Protein AF-A0A8T4WLK3-F1 (afdb_monomer)

Nearest PDB structures (foldseek):
  5nyw-assembly2_V  TM=2.227E-01  e=8.574E-01  Yersinia bercovieri
  4j25-assembly8_H  TM=2.581E-01  e=1.704E+00  Pseudomonas putida KT2440
  2iq1-assembly1_A  TM=2.694E-01  e=6.321E+00  Homo sapiens
  5nyg-assembly1_A  TM=2.394E-01  e=6.321E+00  Hyphomicrobium sp. MC1

Mean predicted aligned error: 10.21 Å

Secondary structure (DSSP, 8-state):
--EEEEEEEE--TT--HHHHHHHHHHHHTSTTGGGPEEEEETTTEEEEEEEE--HHHHHHHHHHHHHHHHHHHHHHTTS---HHHHHHHHHHHHHHHHHHHHHHHH--EEEEEEEEE-SSEEEEEEEES-HHHHHHHHHHHHHHHH--

Foldseek 3Di:
DKDKDKDKDFAPLPDDPVVLVVLLVVLCVDPLNVQWDWDDDPDAKIKTKHKAADPVLVVVVVVVVVVLVCVCVVVVVPDDDDPVNVVVSVVVVVVVVVVSVVCSVPDIWMKMWIWHDDSGMIMIMIITDDVVVRVVSSVSSVVSSPDD

Solvent-accessible surface area (backbone atoms only — not comparable to full-atom values): 8301 Å² total; per-residue (Å²): 125,71,38,76,49,74,50,75,48,78,49,64,89,83,59,62,63,67,58,50,51,50,40,55,55,54,42,37,73,34,84,77,36,59,63,40,50,78,45,84,48,79,96,62,30,43,33,35,41,32,75,47,78,55,69,65,60,54,51,52,49,49,53,53,52,52,54,59,66,52,50,56,67,70,57,61,80,76,52,87,82,48,72,68,56,54,51,54,52,52,53,52,50,53,54,48,53,52,52,49,53,52,47,63,72,69,61,62,41,38,36,36,38,39,38,36,66,52,92,43,35,40,39,40,35,27,36,16,59,46,54,72,62,33,51,53,52,46,49,51,56,49,49,50,68,68,60,131

Structure (mmCIF, N/CA/C/O backbone):
data_AF-A0A8T4WLK3-F1
#
_entry.id   AF-A0A8T4WLK3-F1
#
loop_
_atom_site.group_PDB
_atom_site.id
_atom_site.type_symbol
_atom_site.label_atom_id
_atom_site.label_alt_id
_atom_site.label_comp_id
_atom_site.label_asym_id
_atom_site.label_entity_id
_atom_site.label_seq_id
_atom_site.pdbx_PDB_ins_code
_atom_site.Cartn_x
_atom_site.Cartn_y
_atom_site.Cartn_z
_atom_site.occupancy
_atom_site.B_iso_or_equiv
_atom_site.auth_seq_id
_atom_site.auth_comp_id
_atom_site.auth_asym_id
_atom_site.auth_atom_id
_atom_site.pdbx_PDB_model_num
ATOM 1 N N . MET A 1 1 ? 1.629 -11.136 -7.608 1.00 49.19 1 MET A N 1
ATOM 2 C CA . MET A 1 1 ? 0.627 -11.839 -6.782 1.00 49.19 1 MET A CA 1
ATOM 3 C C . MET A 1 1 ? 0.253 -10.882 -5.663 1.00 49.19 1 MET A C 1
ATOM 5 O O . MET A 1 1 ? 1.157 -10.455 -4.958 1.00 49.19 1 MET A O 1
ATOM 9 N N . SER A 1 2 ? -0.998 -10.427 -5.588 1.00 68.44 2 SER A N 1
ATOM 10 C CA . SER A 1 2 ? -1.453 -9.549 -4.502 1.00 68.44 2 SER A CA 1
ATOM 11 C C . SER A 1 2 ? -1.716 -10.389 -3.256 1.00 68.44 2 SER A C 1
ATOM 13 O O . SER A 1 2 ? -2.324 -11.454 -3.350 1.00 68.44 2 SER A O 1
ATOM 15 N N . PHE A 1 3 ? -1.242 -9.931 -2.102 1.00 81.50 3 PHE A N 1
ATOM 16 C CA . PHE A 1 3 ? -1.629 -10.510 -0.824 1.00 81.50 3 PHE A CA 1
ATOM 17 C C . PHE A 1 3 ? -3.032 -10.023 -0.463 1.00 81.50 3 PHE A C 1
ATOM 19 O O . PHE A 1 3 ? -3.333 -8.842 -0.640 1.00 81.50 3 PHE A O 1
ATOM 26 N N . VAL A 1 4 ? -3.860 -10.937 0.040 1.00 85.00 4 VAL A N 1
ATOM 27 C CA . VAL A 1 4 ? -5.198 -10.651 0.557 1.00 85.00 4 VAL A CA 1
ATOM 28 C C . VAL A 1 4 ? -5.278 -11.253 1.954 1.00 85.00 4 VAL A C 1
ATOM 30 O O . VAL A 1 4 ? -5.088 -12.458 2.111 1.00 85.00 4 VAL A O 1
ATOM 33 N N . GLY A 1 5 ? -5.522 -10.412 2.953 1.00 84.38 5 GLY A N 1
ATOM 34 C CA . GLY A 1 5 ? -5.810 -10.818 4.326 1.00 84.38 5 GLY A CA 1
ATOM 35 C C . GLY A 1 5 ? -7.196 -10.330 4.722 1.00 84.38 5 GLY A C 1
ATOM 36 O O . GLY A 1 5 ? -7.594 -9.236 4.332 1.00 84.38 5 GLY A O 1
ATOM 37 N N . GLU A 1 6 ? -7.939 -11.128 5.476 1.00 88.31 6 GLU A N 1
ATOM 38 C CA . GLU A 1 6 ? -9.284 -10.782 5.930 1.00 88.31 6 GLU A CA 1
ATOM 39 C C . GLU A 1 6 ? -9.444 -11.191 7.389 1.00 88.31 6 GLU A C 1
ATOM 41 O O . GLU A 1 6 ? -9.084 -12.305 7.769 1.00 88.31 6 GLU A O 1
ATOM 46 N N . GLU A 1 7 ? -9.981 -10.288 8.203 1.00 87.69 7 GLU A N 1
ATOM 47 C CA . GLU A 1 7 ? -10.343 -10.575 9.582 1.00 87.69 7 GLU 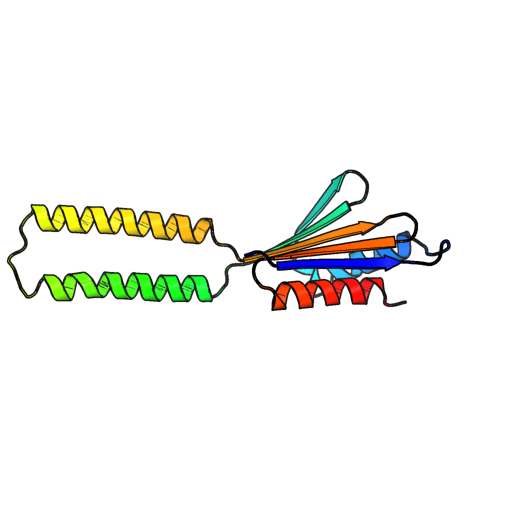A CA 1
ATOM 48 C C . GLU A 1 7 ? -11.713 -9.984 9.903 1.00 87.69 7 GLU A C 1
ATOM 50 O O . GLU A 1 7 ? -12.061 -8.868 9.508 1.00 87.69 7 GLU A O 1
ATOM 55 N N . ARG A 1 8 ? -12.499 -10.752 10.657 1.00 86.56 8 ARG A N 1
ATOM 56 C CA . ARG A 1 8 ? -13.822 -10.354 11.116 1.00 86.56 8 ARG A CA 1
ATOM 57 C C . ARG A 1 8 ? -13.833 -10.264 12.631 1.00 86.56 8 ARG A C 1
ATOM 59 O O . ARG A 1 8 ? -13.509 -11.228 13.319 1.00 86.56 8 ARG A O 1
ATOM 66 N N . ILE A 1 9 ? -14.253 -9.114 13.137 1.00 84.88 9 ILE A N 1
ATOM 67 C CA . ILE A 1 9 ? -14.371 -8.831 14.563 1.00 84.88 9 ILE A CA 1
ATOM 68 C C . ILE A 1 9 ? -15.859 -8.803 14.890 1.00 84.88 9 ILE A C 1
ATOM 70 O O . ILE A 1 9 ? -16.595 -7.989 14.332 1.00 84.88 9 ILE A O 1
ATOM 74 N N . ASN A 1 10 ? -16.306 -9.710 15.754 1.00 84.56 10 ASN A N 1
ATOM 75 C CA . ASN A 1 10 ? -17.684 -9.736 16.236 1.00 84.56 10 ASN A CA 1
ATOM 76 C C . ASN A 1 10 ? -17.778 -8.940 17.535 1.00 84.56 10 ASN A C 1
ATOM 78 O O . ASN A 1 10 ? -16.916 -9.066 18.403 1.00 84.56 10 ASN A O 1
ATOM 82 N N . PHE A 1 11 ? -18.835 -8.150 17.652 1.00 80.88 11 PHE A N 1
ATOM 83 C CA . PHE A 1 11 ? -19.117 -7.309 18.803 1.00 80.88 11 PHE A CA 1
ATOM 84 C C . PHE A 1 11 ? -20.420 -7.762 19.478 1.00 80.88 11 PHE A C 1
ATOM 86 O O . PHE A 1 11 ? -21.308 -8.262 18.778 1.00 80.88 11 PHE A O 1
ATOM 93 N N . PRO A 1 12 ? -20.555 -7.592 20.807 1.00 81.25 12 PRO A N 1
ATOM 94 C CA . PRO A 1 12 ? -21.843 -7.702 21.494 1.00 81.25 12 PRO A CA 1
ATOM 95 C C . PRO A 1 12 ? -22.913 -6.827 20.818 1.00 81.25 12 PRO A C 1
ATOM 97 O O . PRO A 1 12 ? -22.581 -5.762 20.290 1.00 81.25 12 PRO A O 1
ATOM 100 N N . GLU A 1 13 ? -24.176 -7.267 20.833 1.00 71.31 13 GLU A N 1
ATOM 101 C CA . GLU A 1 13 ? -25.331 -6.606 20.178 1.00 71.31 13 GLU A CA 1
ATOM 102 C C . GLU A 1 13 ? -25.528 -5.134 20.584 1.00 71.31 13 GLU A C 1
ATOM 104 O O . GLU A 1 13 ? -26.094 -4.332 19.847 1.00 71.31 13 GLU A O 1
ATOM 109 N N . ASP A 1 14 ? -25.008 -4.790 21.747 1.00 70.31 14 ASP A N 1
ATOM 110 C CA . ASP A 1 14 ? -25.094 -3.539 22.479 1.00 70.31 14 ASP A CA 1
ATOM 111 C C . ASP A 1 14 ? -23.868 -2.625 22.269 1.00 70.31 14 ASP A C 1
ATOM 113 O O . ASP A 1 14 ? -23.748 -1.562 22.882 1.00 70.31 14 ASP A O 1
ATOM 117 N N . THR A 1 15 ? -22.964 -2.991 21.355 1.00 74.62 15 THR A N 1
ATOM 118 C CA . THR A 1 15 ? -21.794 -2.166 21.033 1.00 74.62 15 THR A CA 1
ATOM 119 C C . THR A 1 15 ? -22.176 -0.956 20.189 1.00 74.62 15 THR A C 1
ATOM 121 O O . THR A 1 15 ? -22.671 -1.071 19.066 1.00 74.62 15 THR A O 1
ATOM 124 N N . ASP A 1 16 ? -21.870 0.229 20.712 1.00 79.31 16 ASP A N 1
ATOM 125 C CA . ASP A 1 16 ? -22.106 1.497 20.034 1.00 79.31 16 ASP A CA 1
ATOM 126 C C . ASP A 1 16 ? -21.237 1.639 18.767 1.00 79.31 16 ASP A C 1
ATOM 128 O O . ASP A 1 16 ? -20.008 1.767 18.81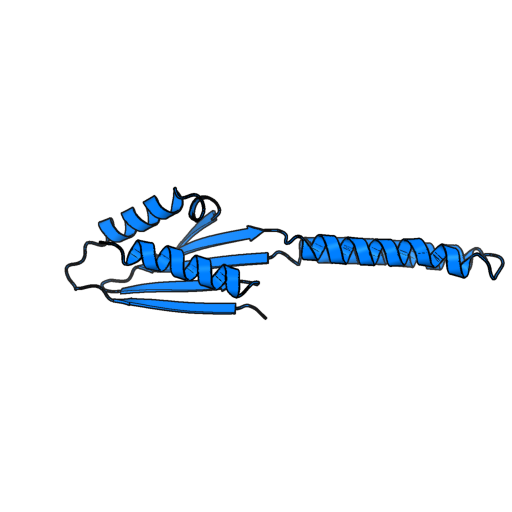8 1.00 79.31 16 ASP A O 1
ATOM 132 N N . LYS A 1 17 ? -21.897 1.646 17.605 1.00 77.38 17 LYS A N 1
ATOM 133 C CA . LYS A 1 17 ? -21.255 1.813 16.295 1.00 77.38 17 LYS A CA 1
ATOM 134 C C . LYS A 1 17 ? -20.580 3.173 16.144 1.00 77.38 17 LYS A C 1
ATOM 136 O O . LYS A 1 17 ? -19.591 3.267 15.414 1.00 77.38 17 LYS A O 1
ATOM 141 N N . GLU A 1 18 ? -21.079 4.214 16.810 1.00 81.56 18 GLU A N 1
ATOM 142 C CA . GLU A 1 18 ? -20.457 5.537 16.764 1.00 81.56 18 GLU A CA 1
ATOM 143 C C . GLU A 1 18 ? -19.091 5.523 17.446 1.00 81.56 18 GLU A C 1
ATOM 145 O O . GLU A 1 18 ? -18.156 6.137 16.935 1.00 81.56 18 GLU A O 1
ATOM 150 N N . LYS A 1 19 ? -18.917 4.738 18.519 1.00 83.62 19 LYS A N 1
ATOM 151 C CA . LYS A 1 19 ? -17.602 4.547 19.151 1.00 83.62 19 LYS A CA 1
ATOM 152 C C . LYS A 1 19 ? -16.612 3.865 18.216 1.00 83.62 19 LYS A C 1
ATOM 154 O O . LYS A 1 19 ? -15.478 4.321 18.103 1.00 83.62 19 LYS A O 1
ATOM 159 N N . ILE A 1 20 ? -17.031 2.813 17.511 1.00 82.38 20 ILE A N 1
ATOM 160 C CA . ILE A 1 20 ? -16.176 2.132 16.523 1.00 82.38 20 ILE A CA 1
ATOM 161 C C . ILE A 1 20 ? -15.779 3.105 15.409 1.00 82.38 20 ILE A C 1
ATOM 163 O O . ILE A 1 20 ? -14.606 3.182 15.042 1.00 82.38 20 ILE A O 1
ATOM 167 N N . ARG A 1 21 ? -16.739 3.882 14.893 1.00 83.75 21 ARG A N 1
ATOM 168 C CA . ARG A 1 21 ? -16.472 4.877 13.849 1.00 83.75 21 ARG A CA 1
ATOM 169 C C . ARG A 1 21 ? -15.505 5.953 14.339 1.00 83.75 21 ARG A C 1
ATOM 171 O O . ARG A 1 21 ? -14.527 6.226 13.653 1.00 83.75 21 ARG A O 1
ATOM 178 N N . LYS A 1 22 ? -15.703 6.459 15.558 1.00 86.06 22 LYS A N 1
ATOM 179 C CA . LYS A 1 22 ? -14.810 7.428 16.198 1.00 86.06 22 LYS A CA 1
ATOM 180 C C . LYS A 1 22 ? -13.385 6.889 16.343 1.00 86.06 22 LYS A C 1
ATOM 182 O O . LYS A 1 22 ? -12.450 7.600 16.007 1.00 86.06 22 LYS A O 1
ATOM 187 N N . ARG A 1 23 ? -13.204 5.630 16.756 1.00 85.50 23 ARG A N 1
ATOM 188 C CA . ARG A 1 23 ? -11.873 4.994 16.834 1.00 85.50 23 ARG A CA 1
ATOM 189 C C . ARG A 1 23 ? -11.202 4.884 15.466 1.00 85.50 23 ARG A C 1
ATOM 191 O O . ARG A 1 23 ? -10.005 5.125 15.348 1.00 85.50 23 ARG A O 1
ATOM 198 N N . ILE A 1 24 ? -11.959 4.537 14.423 1.00 85.81 24 ILE A N 1
ATOM 199 C CA . ILE A 1 24 ? -11.441 4.510 13.047 1.00 85.81 24 ILE A CA 1
ATOM 200 C C . ILE A 1 24 ? -11.049 5.924 12.601 1.00 85.81 24 ILE A C 1
ATOM 202 O O . ILE A 1 24 ? -10.011 6.096 11.968 1.00 85.81 24 ILE A O 1
ATOM 206 N N . ASP A 1 25 ? -11.840 6.939 12.942 1.00 86.19 25 ASP A N 1
ATOM 207 C CA . ASP A 1 25 ? -11.525 8.333 12.633 1.00 86.19 25 ASP A CA 1
ATOM 208 C C . ASP A 1 25 ? -10.286 8.825 13.400 1.00 86.19 25 ASP A C 1
ATOM 210 O O . ASP A 1 25 ? -9.425 9.473 12.811 1.00 86.19 25 ASP A O 1
ATOM 214 N N . GLU A 1 26 ? -10.120 8.442 14.666 1.00 86.62 26 GLU A N 1
ATOM 215 C CA . GLU A 1 26 ? -8.905 8.701 15.450 1.00 86.62 26 GLU A CA 1
ATOM 216 C C . GLU A 1 26 ? -7.685 7.978 14.861 1.00 86.62 26 GLU A C 1
ATOM 218 O O . GLU A 1 26 ? -6.609 8.567 14.757 1.00 86.62 26 GLU A O 1
ATOM 223 N N . TRP A 1 27 ? -7.844 6.738 14.386 1.00 88.19 27 TRP A N 1
ATOM 224 C CA . TRP A 1 27 ? -6.779 6.011 13.693 1.00 88.19 27 TRP A CA 1
ATOM 225 C C . TRP A 1 27 ? -6.297 6.752 12.442 1.00 88.19 27 TRP A C 1
ATOM 227 O O . TRP A 1 27 ? -5.089 6.815 12.209 1.00 88.19 27 TRP A O 1
ATOM 237 N N . LYS A 1 28 ? -7.196 7.382 11.669 1.00 84.94 28 LYS A N 1
ATOM 238 C CA . LYS A 1 28 ? -6.817 8.201 10.497 1.00 84.94 28 LYS A CA 1
ATOM 239 C C . LYS A 1 28 ? -5.918 9.379 10.869 1.00 84.94 28 LYS A C 1
ATOM 241 O O . LYS A 1 28 ? -5.144 9.831 10.035 1.00 84.94 28 LYS A O 1
ATOM 246 N N . LEU A 1 29 ? -6.011 9.875 12.102 1.00 85.25 29 LEU A N 1
ATOM 247 C CA . LEU A 1 29 ? -5.179 10.973 12.596 1.00 85.25 29 LEU A CA 1
ATOM 248 C C . LEU A 1 29 ? -3.803 10.502 13.090 1.00 85.25 29 LEU A C 1
ATOM 250 O O . LEU A 1 29 ? -2.933 11.329 13.355 1.00 85.25 29 LEU A O 1
ATOM 254 N N . THR A 1 30 ? -3.578 9.190 13.206 1.00 85.62 30 THR A N 1
ATOM 255 C CA . THR A 1 30 ? -2.261 8.640 13.554 1.00 85.62 30 THR A CA 1
ATOM 256 C C . THR A 1 30 ? -1.276 8.763 12.392 1.00 85.62 30 THR A C 1
ATOM 258 O O . THR A 1 30 ? -1.662 8.895 11.227 1.00 85.62 30 THR A O 1
ATOM 261 N N . GLU A 1 31 ? 0.019 8.632 12.693 1.00 79.94 31 GLU A N 1
ATOM 262 C CA . GLU A 1 31 ? 1.082 8.629 11.680 1.00 79.94 31 GLU A CA 1
ATOM 263 C C . GLU A 1 31 ? 0.807 7.604 10.567 1.00 79.94 31 GLU A C 1
ATOM 265 O O . GLU A 1 31 ? 0.962 7.910 9.389 1.00 79.94 31 GLU A O 1
ATO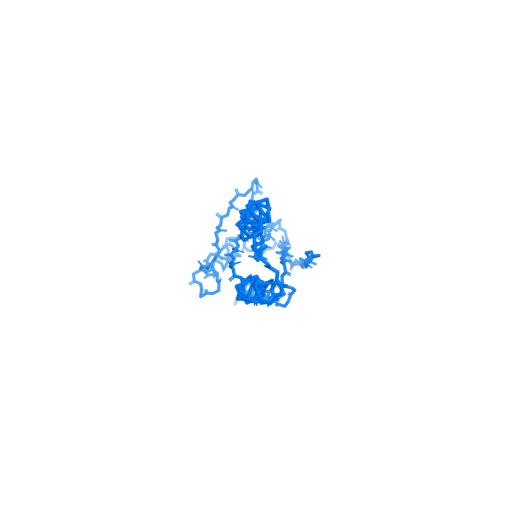M 270 N N . THR A 1 32 ? 0.307 6.415 10.922 1.00 79.06 32 THR A N 1
ATOM 271 C CA . THR A 1 32 ? 0.026 5.348 9.949 1.00 79.06 32 THR A CA 1
ATOM 272 C C . THR A 1 32 ? -1.250 5.607 9.145 1.00 79.06 32 THR A C 1
ATOM 274 O O . THR A 1 32 ? -1.249 5.412 7.927 1.00 79.06 32 THR A O 1
ATOM 277 N N . GLY A 1 33 ? -2.329 6.044 9.802 1.00 74.38 33 GLY A N 1
ATOM 278 C CA . GLY A 1 33 ? -3.631 6.260 9.163 1.00 74.38 33 GLY A CA 1
ATOM 279 C C . GLY A 1 33 ? -3.682 7.495 8.261 1.00 74.38 33 GLY A C 1
ATOM 280 O O . GLY A 1 33 ? -4.358 7.466 7.235 1.00 74.38 33 GLY A O 1
ATOM 281 N N . SER A 1 34 ? -2.899 8.534 8.572 1.00 80.44 34 SER A N 1
ATOM 282 C CA . SER A 1 34 ? -2.860 9.792 7.804 1.00 80.44 34 SER A CA 1
ATOM 283 C C . SER A 1 34 ? -2.371 9.623 6.362 1.00 80.44 34 SER A C 1
ATOM 285 O O . SER A 1 34 ? -2.583 10.483 5.509 1.00 80.44 34 SER A O 1
ATOM 287 N N . TRP A 1 35 ? -1.721 8.497 6.072 1.00 83.00 35 TRP A N 1
ATOM 288 C CA . TRP A 1 35 ? -1.200 8.173 4.751 1.00 83.00 35 TRP A CA 1
ATOM 289 C C . TRP A 1 35 ? -2.235 7.559 3.805 1.00 83.00 35 TRP A C 1
ATOM 291 O O . TRP A 1 35 ? -1.892 7.274 2.656 1.00 83.00 35 TRP A O 1
ATOM 301 N N . TYR A 1 36 ? -3.458 7.306 4.270 1.00 84.94 36 TYR A N 1
ATOM 302 C CA . TYR A 1 36 ? -4.509 6.682 3.475 1.00 84.94 36 TYR A CA 1
ATOM 303 C C . TYR A 1 36 ? -5.485 7.715 2.914 1.00 84.94 36 TYR A C 1
ATOM 305 O O . TYR A 1 36 ? -6.058 8.527 3.638 1.00 84.94 36 TYR A O 1
ATOM 313 N N . GLU A 1 37 ? -5.745 7.623 1.614 1.00 84.62 37 GLU A N 1
ATOM 314 C CA . GLU A 1 37 ? -6.883 8.275 0.984 1.00 84.62 37 GLU A CA 1
ATOM 315 C C . GLU A 1 37 ? -8.157 7.508 1.361 1.00 84.62 37 GLU A C 1
ATOM 317 O O . GLU A 1 37 ? -8.234 6.289 1.198 1.00 84.62 37 GLU A O 1
ATOM 322 N N . THR A 1 38 ? -9.158 8.209 1.894 1.00 83.62 38 THR A N 1
ATOM 323 C CA . THR A 1 38 ? -10.434 7.593 2.284 1.00 83.62 38 THR A CA 1
ATOM 324 C C . THR A 1 38 ? -11.454 7.766 1.167 1.00 83.62 38 THR A C 1
ATOM 326 O O . THR A 1 38 ? -11.756 8.888 0.769 1.00 83.62 38 THR A O 1
ATOM 329 N N . LYS A 1 39 ? -12.019 6.656 0.696 1.00 83.12 39 LYS A N 1
ATOM 330 C CA . LYS A 1 39 ? -13.119 6.609 -0.268 1.00 83.12 39 LYS A CA 1
ATOM 331 C C . LYS A 1 39 ? -14.311 5.941 0.410 1.00 83.12 39 LYS A C 1
ATOM 333 O O . LYS A 1 39 ? -14.216 4.803 0.867 1.00 83.12 39 LYS A O 1
ATOM 338 N N . GLU A 1 40 ? -15.425 6.656 0.516 1.00 76.94 40 GLU A N 1
ATOM 339 C CA . GLU A 1 40 ? -16.692 6.054 0.934 1.00 76.94 40 GLU A CA 1
ATOM 340 C C . GLU A 1 40 ? -17.337 5.392 -0.287 1.00 76.94 40 GLU A C 1
ATOM 342 O O . GLU A 1 40 ? -17.756 6.065 -1.227 1.00 76.94 40 GLU A O 1
ATOM 347 N N . GLU A 1 41 ? -17.397 4.060 -0.283 1.00 69.75 41 GLU A N 1
ATOM 348 C CA . GLU A 1 41 ? -18.182 3.297 -1.252 1.00 69.75 41 GLU A CA 1
ATOM 349 C C . GLU A 1 41 ? -19.490 2.848 -0.589 1.00 69.75 41 GLU A C 1
ATOM 351 O O . GLU A 1 41 ? -19.496 2.467 0.577 1.00 69.75 41 GLU A O 1
ATOM 356 N N . ASN A 1 42 ? -20.594 2.910 -1.343 1.00 55.41 42 ASN A N 1
ATOM 357 C CA . ASN A 1 42 ? -21.935 2.372 -1.059 1.00 55.41 42 ASN A CA 1
ATOM 358 C C . ASN A 1 42 ? -22.226 1.869 0.378 1.00 55.41 42 ASN A C 1
ATOM 360 O O . ASN A 1 42 ? -21.687 0.859 0.827 1.00 55.41 42 ASN A O 1
ATOM 364 N N . ALA A 1 43 ? -23.220 2.484 1.032 1.00 62.03 43 ALA A N 1
ATOM 365 C CA . ALA A 1 43 ? -23.919 1.946 2.209 1.00 62.03 43 ALA A CA 1
ATOM 366 C C . ALA A 1 43 ? -23.020 1.503 3.391 1.00 62.03 43 ALA A C 1
ATOM 368 O O . ALA A 1 43 ? -23.220 0.434 3.963 1.00 62.03 43 ALA A O 1
ATOM 369 N N . GLY A 1 44 ? -22.060 2.343 3.797 1.00 62.97 44 GLY A N 1
ATOM 370 C CA . GLY A 1 44 ? -21.304 2.143 5.043 1.00 62.97 44 GLY A CA 1
ATOM 371 C C . GLY A 1 44 ? -20.007 1.339 4.908 1.00 62.97 44 GLY A C 1
ATOM 372 O O . GLY A 1 44 ? -19.476 0.867 5.917 1.00 62.97 44 GLY A O 1
ATOM 373 N N . ARG A 1 45 ? -19.476 1.189 3.687 1.00 75.50 45 ARG A N 1
ATOM 374 C CA . ARG A 1 45 ? -18.141 0.635 3.446 1.00 75.50 45 ARG A CA 1
ATOM 375 C C . ARG A 1 45 ? -17.110 1.764 3.341 1.00 75.50 45 ARG A C 1
ATOM 377 O O . ARG A 1 45 ? -17.189 2.633 2.477 1.00 75.50 45 ARG A O 1
ATOM 384 N N . LEU A 1 46 ? -16.115 1.725 4.221 1.00 80.69 46 LEU A N 1
ATOM 385 C CA . LEU A 1 46 ? -14.972 2.632 4.206 1.00 80.69 46 LEU A CA 1
ATOM 386 C C . LEU A 1 46 ? -13.814 1.945 3.486 1.00 80.69 46 LEU A C 1
AT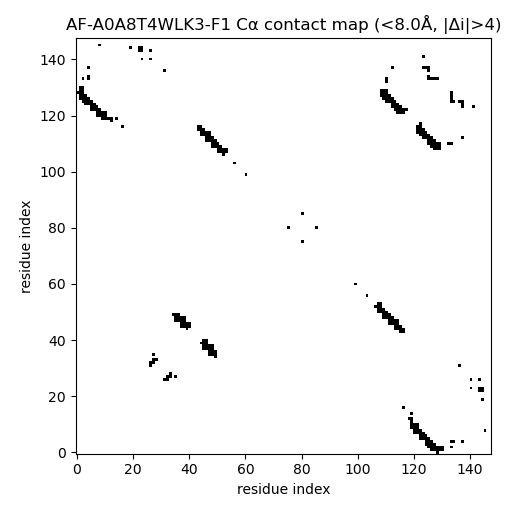OM 388 O O . LEU A 1 46 ? -13.388 0.862 3.887 1.00 80.69 46 LEU A O 1
ATOM 392 N N . VAL A 1 47 ? -13.306 2.562 2.425 1.00 83.62 47 VAL A N 1
ATOM 393 C CA . VAL A 1 47 ? -12.130 2.079 1.700 1.00 83.62 47 VAL A CA 1
ATOM 394 C C . VAL A 1 47 ? -10.976 3.035 1.965 1.00 83.62 47 VAL A C 1
ATOM 396 O O . VAL A 1 47 ? -11.057 4.221 1.662 1.00 83.62 47 VAL A O 1
ATOM 399 N N . PHE A 1 48 ? -9.896 2.518 2.534 1.00 83.56 48 PHE A N 1
ATOM 400 C CA . PHE A 1 48 ? -8.655 3.243 2.766 1.00 83.56 48 PHE A CA 1
ATOM 401 C C . PHE A 1 48 ? -7.625 2.775 1.754 1.00 83.56 48 PHE A C 1
ATOM 403 O O . PHE A 1 48 ? -7.187 1.628 1.793 1.00 83.56 48 PHE A O 1
ATOM 410 N N . GLU A 1 49 ? -7.217 3.650 0.847 1.00 83.94 49 GLU A N 1
ATOM 411 C CA . GLU A 1 49 ? -6.234 3.336 -0.182 1.00 83.94 49 GLU A CA 1
ATOM 412 C C . GLU A 1 49 ? -4.950 4.124 0.047 1.00 83.94 49 GLU A C 1
ATOM 414 O O . GLU A 1 49 ? -4.956 5.341 0.200 1.00 83.94 49 GLU A O 1
ATOM 419 N N . ARG A 1 50 ? -3.823 3.419 0.052 1.00 81.44 50 ARG A N 1
ATOM 420 C CA . ARG A 1 50 ? -2.498 4.020 0.112 1.00 81.44 50 ARG A CA 1
ATOM 421 C C . ARG A 1 50 ? -1.628 3.438 -0.989 1.00 81.44 50 ARG A C 1
ATOM 423 O O . ARG A 1 50 ? -1.443 2.226 -1.074 1.00 81.44 50 ARG A O 1
ATOM 430 N N . THR A 1 51 ? -1.027 4.315 -1.783 1.00 79.31 51 THR A N 1
ATOM 431 C CA . THR A 1 51 ? -0.088 3.953 -2.852 1.00 79.31 51 THR A CA 1
ATOM 432 C C . THR A 1 51 ? 1.272 4.596 -2.614 1.00 79.31 51 THR A C 1
ATOM 434 O O . THR A 1 51 ? 1.346 5.769 -2.254 1.00 79.31 51 THR A O 1
ATOM 437 N N . TRP A 1 52 ? 2.360 3.867 -2.851 1.00 75.50 52 TRP A N 1
ATOM 438 C CA . TRP A 1 52 ? 3.715 4.420 -2.847 1.00 75.50 52 TRP A CA 1
ATOM 439 C C . TRP A 1 52 ? 4.583 3.770 -3.923 1.00 75.50 52 TRP A C 1
ATOM 441 O O . TRP A 1 52 ? 4.305 2.691 -4.444 1.00 75.50 52 TRP A O 1
ATOM 451 N N . ARG A 1 53 ? 5.698 4.426 -4.241 1.00 68.75 53 ARG A N 1
ATOM 452 C CA . ARG A 1 53 ? 6.733 3.866 -5.112 1.00 68.75 53 ARG A CA 1
ATOM 453 C C . ARG A 1 53 ? 7.827 3.261 -4.246 1.00 68.75 53 ARG A C 1
ATOM 455 O O . ARG A 1 53 ? 8.464 3.977 -3.481 1.00 68.75 53 ARG A O 1
ATOM 462 N N . SER A 1 54 ? 8.033 1.949 -4.328 1.00 68.75 54 SER A N 1
ATOM 463 C CA . SER A 1 54 ? 9.143 1.308 -3.612 1.00 68.75 54 SER A CA 1
ATOM 464 C C . SER A 1 54 ? 10.485 1.620 -4.261 1.00 68.75 54 SER A C 1
ATOM 466 O O . SER A 1 54 ? 10.611 1.600 -5.486 1.00 68.75 54 SER A O 1
ATOM 468 N N . SER A 1 55 ? 11.502 1.806 -3.418 1.00 67.12 55 SER A N 1
ATOM 469 C CA . SER A 1 55 ? 12.909 1.974 -3.791 1.00 67.12 55 SER A CA 1
ATOM 470 C C . SER A 1 55 ? 13.427 0.870 -4.715 1.00 67.12 55 SER A C 1
ATOM 472 O O . SER A 1 55 ? 14.284 1.130 -5.552 1.00 67.12 55 SER A O 1
ATOM 474 N N . VAL A 1 56 ? 12.863 -0.340 -4.633 1.00 69.06 56 VAL A N 1
ATOM 475 C CA . VAL A 1 56 ? 13.222 -1.470 -5.507 1.00 69.06 56 VAL A CA 1
ATOM 476 C C . VAL A 1 56 ? 12.950 -1.154 -6.980 1.00 69.06 56 VAL A C 1
ATOM 478 O O . VAL A 1 56 ? 13.760 -1.507 -7.832 1.00 69.06 56 VAL A O 1
ATOM 481 N N . HIS A 1 57 ? 11.872 -0.425 -7.289 1.00 68.50 57 HIS A N 1
ATOM 482 C CA . HIS A 1 57 ? 11.566 -0.024 -8.665 1.00 68.50 57 HIS A CA 1
ATOM 483 C C . HIS A 1 57 ? 12.633 0.930 -9.210 1.00 68.50 57 HIS A C 1
ATOM 485 O O . HIS A 1 57 ? 13.052 0.792 -10.356 1.00 68.50 57 HIS A O 1
ATOM 491 N N . TYR A 1 58 ? 13.127 1.848 -8.375 1.00 71.88 58 TYR A N 1
ATOM 492 C CA . TYR A 1 58 ? 14.206 2.762 -8.749 1.00 71.88 58 TYR A CA 1
ATOM 493 C C . TYR A 1 58 ? 15.556 2.051 -8.888 1.00 71.88 58 TYR A C 1
ATOM 495 O O . TYR A 1 58 ? 16.315 2.383 -9.791 1.00 71.88 58 TYR A O 1
ATOM 503 N N . ILE A 1 59 ? 15.846 1.050 -8.051 1.00 74.12 59 ILE A N 1
ATOM 504 C CA . ILE A 1 59 ? 17.079 0.252 -8.143 1.00 74.12 59 ILE A CA 1
ATOM 505 C C . ILE A 1 59 ? 17.082 -0.595 -9.419 1.00 74.12 59 ILE A C 1
ATOM 507 O O . ILE A 1 59 ? 18.068 -0.589 -10.151 1.00 74.12 59 ILE A O 1
ATOM 511 N N . ILE A 1 60 ? 15.977 -1.285 -9.719 1.00 73.88 60 ILE A N 1
ATOM 512 C CA . ILE A 1 60 ? 15.835 -2.056 -10.962 1.00 73.88 60 ILE A CA 1
ATOM 513 C C . ILE A 1 60 ? 15.982 -1.125 -12.166 1.00 73.88 60 ILE A C 1
ATOM 515 O O . ILE A 1 60 ? 16.747 -1.426 -13.078 1.00 73.88 60 ILE A O 1
ATOM 519 N N . LEU A 1 61 ? 15.317 0.032 -12.141 1.00 76.12 61 LEU A N 1
ATOM 520 C CA . LEU A 1 61 ? 15.443 1.044 -13.184 1.00 76.12 61 LEU A CA 1
ATOM 521 C C . LEU A 1 61 ? 16.894 1.516 -13.357 1.00 76.12 61 LEU A C 1
ATOM 523 O O . LEU A 1 61 ? 17.384 1.595 -14.479 1.00 76.12 61 LEU A O 1
ATOM 527 N N . PHE A 1 62 ? 17.593 1.789 -12.256 1.00 76.94 62 PHE A N 1
ATOM 528 C CA . PHE A 1 62 ? 18.991 2.205 -12.273 1.00 76.94 62 PHE A CA 1
ATOM 529 C C . PHE A 1 62 ? 19.900 1.135 -12.893 1.00 76.94 62 PHE A C 1
ATOM 531 O O . PHE A 1 62 ? 20.700 1.457 -13.767 1.00 76.94 62 PHE A O 1
ATOM 538 N N . ILE A 1 63 ? 19.738 -0.138 -12.511 1.00 78.31 63 ILE A N 1
ATOM 539 C CA . ILE A 1 63 ? 20.499 -1.267 -13.076 1.00 78.31 63 ILE A CA 1
ATOM 540 C C . ILE A 1 63 ? 20.233 -1.405 -14.579 1.00 78.31 63 ILE A C 1
ATOM 542 O O . ILE A 1 63 ? 21.161 -1.580 -15.365 1.00 78.31 63 ILE A O 1
ATOM 546 N N . ILE A 1 64 ? 18.967 -1.298 -14.981 1.00 76.06 64 ILE A N 1
ATOM 547 C CA . ILE A 1 64 ? 18.524 -1.392 -16.373 1.00 76.06 64 ILE A CA 1
ATOM 548 C C . ILE A 1 64 ? 19.126 -0.255 -17.222 1.00 76.06 64 ILE A C 1
ATOM 550 O O . ILE A 1 64 ? 19.645 -0.515 -18.308 1.00 76.06 64 ILE A O 1
ATOM 554 N N . ILE A 1 65 ? 19.133 0.985 -16.718 1.00 75.81 65 ILE A N 1
ATOM 555 C CA . ILE A 1 65 ? 19.772 2.138 -17.379 1.00 75.81 65 ILE A CA 1
ATOM 556 C C . ILE A 1 65 ? 21.291 1.948 -17.473 1.00 75.81 65 ILE A C 1
ATOM 558 O O . ILE A 1 65 ? 21.865 2.195 -18.531 1.00 75.81 65 ILE A O 1
ATOM 562 N N . LEU A 1 66 ? 21.937 1.492 -16.395 1.00 74.31 66 LEU A N 1
ATOM 563 C CA . LEU A 1 66 ? 23.381 1.251 -16.350 1.00 74.31 66 LEU A CA 1
ATOM 564 C C . LEU A 1 66 ? 23.810 0.170 -17.357 1.00 74.31 66 LEU A C 1
ATOM 566 O O . LEU A 1 66 ? 24.801 0.325 -18.063 1.00 74.31 66 LEU A O 1
ATOM 570 N N . ALA A 1 67 ? 23.045 -0.919 -17.468 1.00 70.50 67 ALA A N 1
ATOM 571 C CA . ALA A 1 67 ? 23.313 -1.972 -18.444 1.00 70.50 67 ALA A CA 1
ATOM 572 C C . ALA A 1 67 ? 23.207 -1.446 -19.886 1.00 70.50 67 ALA A C 1
ATOM 574 O O . ALA A 1 67 ? 24.047 -1.763 -20.729 1.00 70.50 67 ALA A O 1
ATOM 575 N N . PHE A 1 68 ? 22.215 -0.593 -20.159 1.00 69.44 68 PHE A N 1
ATOM 576 C CA . PHE A 1 68 ? 22.028 0.016 -21.476 1.00 69.44 68 PHE A CA 1
ATOM 577 C C . PHE A 1 68 ? 23.050 1.108 -21.806 1.00 69.44 68 PHE A C 1
ATOM 579 O O . PHE A 1 68 ? 23.333 1.311 -22.982 1.00 69.44 68 PHE A O 1
ATOM 586 N N . SER A 1 69 ? 23.614 1.811 -20.819 1.00 67.88 69 SER A N 1
ATOM 587 C CA . SER A 1 69 ? 24.653 2.822 -21.059 1.00 67.88 69 SER A CA 1
ATOM 588 C C . SER A 1 69 ? 26.036 2.213 -21.306 1.00 67.88 69 SER A C 1
ATOM 590 O O . SER A 1 69 ? 26.849 2.820 -21.998 1.00 67.88 69 SER A O 1
ATOM 592 N N . LEU A 1 70 ? 26.292 1.004 -20.797 1.00 65.38 70 LEU A N 1
ATOM 593 C CA . LEU A 1 70 ? 27.536 0.261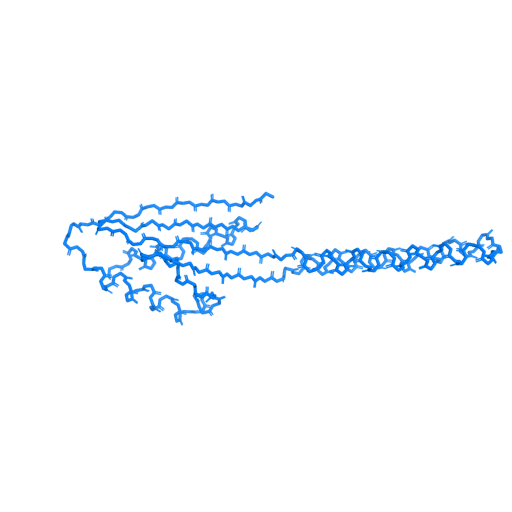 -21.028 1.00 65.38 70 LEU A CA 1
ATOM 594 C C . LEU A 1 70 ? 27.529 -0.542 -22.343 1.00 65.38 70 LEU A C 1
ATOM 596 O O . LEU A 1 70 ? 28.591 -0.835 -22.890 1.00 65.38 70 LEU A O 1
ATOM 600 N N . PHE A 1 71 ? 26.349 -0.877 -22.873 1.00 64.69 71 PHE A N 1
ATOM 601 C CA . PHE A 1 71 ? 26.196 -1.678 -24.094 1.00 64.69 71 PHE A CA 1
ATOM 602 C C . PHE A 1 71 ? 26.796 -1.036 -25.369 1.00 64.69 71 PHE A C 1
ATOM 604 O O . PHE A 1 71 ? 27.471 -1.744 -26.117 1.00 64.69 71 PHE A O 1
ATOM 611 N N . PRO A 1 72 ? 26.640 0.279 -25.637 1.00 62.06 72 PRO A N 1
ATOM 612 C CA . PRO A 1 72 ? 27.248 0.929 -26.795 1.00 62.06 72 PRO A CA 1
ATOM 613 C C . PRO A 1 72 ? 28.774 0.848 -26.753 1.00 62.06 72 PRO A C 1
ATOM 615 O O . PRO A 1 72 ? 29.393 0.545 -27.765 1.00 62.06 72 PRO A O 1
ATOM 618 N N . SER A 1 73 ? 29.382 1.030 -25.579 1.00 58.75 73 SER A N 1
ATOM 619 C CA . SER A 1 73 ? 30.840 1.021 -25.409 1.00 58.75 73 SER A CA 1
ATOM 620 C C . SER A 1 73 ? 31.483 -0.303 -25.830 1.00 58.75 73 SER A C 1
ATOM 622 O O . SER A 1 73 ? 32.598 -0.302 -26.333 1.00 58.75 73 SER A O 1
ATOM 624 N N . PHE A 1 74 ? 30.771 -1.426 -25.685 1.00 56.66 74 PHE A N 1
ATOM 625 C CA . PHE A 1 74 ? 31.271 -2.755 -26.054 1.00 56.66 74 PHE A CA 1
ATOM 626 C C . PHE A 1 74 ? 31.146 -3.060 -27.557 1.00 56.66 74 PHE A C 1
ATOM 628 O O . PHE A 1 74 ? 31.886 -3.876 -28.098 1.00 56.66 74 PHE A O 1
ATOM 635 N N . VAL A 1 75 ? 30.197 -2.417 -28.242 1.00 57.28 75 VAL A N 1
ATOM 636 C CA . VAL A 1 75 ? 29.910 -2.646 -29.670 1.00 57.28 75 VAL A CA 1
ATOM 637 C C . VAL A 1 75 ? 30.698 -1.685 -30.570 1.00 57.28 75 VAL A C 1
ATOM 639 O O . VAL A 1 75 ? 31.004 -2.012 -31.718 1.00 57.28 75 VAL A O 1
ATOM 642 N N . LEU A 1 76 ? 31.058 -0.512 -30.045 1.00 57.72 76 LEU A N 1
ATOM 643 C CA . LEU A 1 76 ? 31.764 0.545 -30.773 1.00 57.72 76 LEU A CA 1
ATOM 644 C C . LEU A 1 76 ? 33.253 0.258 -31.008 1.00 57.72 76 LEU A C 1
ATOM 646 O O . LEU A 1 76 ? 33.817 0.807 -31.949 1.00 57.72 76 LEU A O 1
ATOM 650 N N . ASP A 1 77 ? 33.868 -0.624 -30.218 1.00 57.25 77 ASP A N 1
ATOM 651 C CA . ASP A 1 77 ? 35.300 -0.947 -30.331 1.00 57.25 77 ASP A CA 1
ATOM 652 C C . ASP A 1 77 ? 35.623 -1.948 -31.462 1.00 57.25 77 ASP A C 1
ATOM 654 O O . ASP A 1 77 ? 36.781 -2.125 -31.831 1.00 57.25 77 ASP A O 1
ATOM 658 N N . GLY A 1 78 ? 34.612 -2.615 -32.040 1.00 57.00 78 GLY A N 1
ATOM 659 C CA . GLY A 1 78 ? 34.822 -3.750 -32.952 1.00 57.00 78 GLY A CA 1
ATOM 660 C C . GLY A 1 78 ? 34.447 -3.545 -34.422 1.00 57.00 78 GLY A C 1
ATOM 661 O O . GLY A 1 78 ? 34.850 -4.347 -35.263 1.00 57.00 78 GLY A O 1
ATOM 662 N N . SER A 1 79 ? 33.663 -2.523 -34.784 1.00 57.09 79 SER A N 1
ATOM 663 C CA . SER A 1 79 ? 33.206 -2.370 -36.174 1.00 57.09 79 SER A CA 1
ATOM 664 C C . SER A 1 79 ? 32.814 -0.936 -36.517 1.00 57.09 79 SER A C 1
ATOM 666 O O . SER A 1 79 ? 32.123 -0.267 -35.753 1.00 57.09 79 SER A O 1
ATOM 668 N N . GLY A 1 80 ? 33.240 -0.464 -37.691 1.00 58.47 80 GLY A N 1
ATOM 669 C CA . GLY A 1 80 ? 32.837 0.836 -38.221 1.00 58.47 80 GLY A CA 1
ATOM 670 C C . GLY A 1 80 ? 31.312 0.946 -38.281 1.00 58.47 80 GLY A C 1
ATOM 671 O O . GLY A 1 80 ? 30.646 0.179 -38.979 1.00 58.47 80 GLY A O 1
ATOM 672 N N . LEU A 1 81 ? 30.760 1.894 -37.527 1.00 63.84 81 LEU A N 1
ATOM 673 C CA . LEU A 1 81 ? 29.324 2.128 -37.425 1.00 63.84 81 LEU A CA 1
ATOM 674 C C . LEU A 1 81 ? 28.725 2.478 -38.789 1.00 63.84 81 LEU A C 1
ATOM 676 O O . LEU A 1 81 ? 28.901 3.582 -39.304 1.00 63.84 81 LEU A O 1
ATOM 680 N N . SER A 1 82 ? 27.944 1.563 -39.356 1.00 76.19 82 SER A N 1
ATOM 681 C CA . SER A 1 82 ? 27.070 1.913 -40.474 1.00 76.19 82 SER A CA 1
ATOM 682 C C . SER A 1 82 ? 25.903 2.776 -39.981 1.00 76.19 82 SER A C 1
ATOM 684 O O . SER A 1 82 ? 25.376 2.573 -38.885 1.00 76.19 82 SER A O 1
ATOM 686 N N . LEU A 1 83 ? 25.429 3.702 -40.821 1.00 73.62 83 LEU A N 1
ATOM 687 C CA . LEU A 1 83 ? 24.253 4.532 -40.527 1.00 73.62 83 LEU A CA 1
ATOM 688 C C . LEU A 1 83 ? 23.020 3.684 -40.151 1.00 73.62 83 LEU A C 1
ATOM 690 O O . LEU A 1 83 ? 22.245 4.060 -39.277 1.00 73.62 83 LEU A O 1
ATOM 694 N N . ARG A 1 84 ? 22.869 2.500 -40.764 1.00 74.06 84 ARG A N 1
ATOM 695 C CA . ARG A 1 84 ? 21.792 1.546 -40.450 1.00 74.06 84 ARG A CA 1
ATOM 696 C C . ARG A 1 84 ? 21.875 1.040 -39.009 1.00 74.06 84 ARG A C 1
ATOM 698 O O . ARG A 1 84 ? 20.846 0.912 -38.355 1.00 74.06 84 ARG A O 1
ATOM 705 N N . PHE A 1 85 ? 23.084 0.795 -38.510 1.00 73.81 85 PHE A N 1
ATOM 706 C CA . PHE A 1 85 ? 23.303 0.350 -37.137 1.00 73.81 85 PHE A CA 1
ATOM 707 C C . PHE A 1 85 ? 22.961 1.448 -36.122 1.00 73.81 85 PHE A C 1
ATOM 709 O O . PHE A 1 85 ? 22.278 1.182 -35.136 1.00 73.81 85 PHE A O 1
ATOM 716 N N . LEU A 1 86 ? 23.348 2.697 -36.406 1.00 74.25 86 LEU A N 1
ATOM 717 C CA . LEU A 1 86 ? 23.004 3.854 -35.571 1.00 74.25 86 LEU A CA 1
ATOM 718 C C . LEU A 1 86 ? 21.490 4.077 -35.480 1.00 74.25 86 LEU A C 1
ATOM 720 O O . LEU A 1 86 ? 20.974 4.335 -34.395 1.00 74.25 86 LEU A O 1
ATOM 724 N N . ILE A 1 87 ? 20.771 3.925 -36.596 1.00 77.19 87 ILE A N 1
ATOM 725 C CA . ILE A 1 87 ? 19.307 4.048 -36.623 1.00 77.19 87 ILE A CA 1
ATOM 726 C C . ILE A 1 87 ? 18.658 2.946 -35.777 1.00 77.19 87 ILE A C 1
ATOM 728 O O . ILE A 1 87 ? 17.821 3.250 -34.932 1.00 77.19 87 ILE A O 1
ATOM 732 N N . ILE A 1 88 ? 19.074 1.685 -35.945 1.00 78.38 88 ILE A N 1
ATOM 733 C CA . ILE A 1 88 ? 18.546 0.558 -35.159 1.00 78.38 88 ILE A CA 1
ATOM 734 C C . ILE A 1 88 ? 18.810 0.765 -33.662 1.00 78.38 88 ILE A C 1
ATOM 736 O O . ILE A 1 88 ? 17.913 0.547 -32.847 1.00 78.38 88 ILE A O 1
ATOM 740 N N . LEU A 1 89 ? 20.010 1.215 -33.287 1.00 76.31 89 LEU A N 1
ATOM 741 C CA . LEU A 1 89 ? 20.360 1.486 -31.893 1.00 76.31 89 LEU A CA 1
ATOM 742 C C . LEU A 1 89 ? 19.492 2.609 -31.303 1.00 76.31 89 LEU A C 1
ATOM 744 O O . LEU A 1 89 ? 18.927 2.442 -30.223 1.00 76.31 89 LEU A O 1
ATOM 748 N N . ALA A 1 90 ? 19.320 3.712 -32.036 1.00 77.56 90 ALA A N 1
ATOM 749 C CA . ALA A 1 90 ? 18.480 4.830 -31.613 1.00 77.56 90 ALA A CA 1
ATOM 750 C C . ALA A 1 90 ? 17.006 4.419 -31.454 1.00 77.56 90 ALA A C 1
ATOM 752 O O . ALA A 1 90 ? 16.376 4.755 -30.453 1.00 77.56 90 ALA A O 1
ATOM 753 N N . SER A 1 91 ? 16.456 3.647 -32.397 1.00 76.69 91 SER A N 1
ATOM 754 C CA . SER A 1 91 ? 15.069 3.170 -32.322 1.00 76.69 91 SER A CA 1
ATOM 755 C C . SER A 1 91 ? 14.837 2.234 -31.133 1.00 76.69 91 SER A C 1
ATOM 757 O O . SER A 1 91 ? 13.844 2.385 -30.421 1.00 76.69 91 SER A O 1
ATOM 759 N N . ASN A 1 92 ? 15.763 1.307 -30.869 1.00 78.50 92 ASN A N 1
ATOM 760 C CA . ASN A 1 92 ? 15.672 0.419 -29.707 1.00 78.50 92 ASN A CA 1
ATOM 761 C C . ASN A 1 92 ? 15.787 1.188 -28.387 1.00 78.50 92 ASN A C 1
ATOM 763 O O . ASN A 1 92 ? 15.053 0.891 -27.447 1.00 78.50 92 ASN A O 1
ATOM 767 N N . TYR A 1 93 ? 16.647 2.208 -28.327 1.00 77.38 93 TYR A N 1
ATOM 768 C CA . TYR A 1 93 ? 16.769 3.066 -27.151 1.00 77.38 93 TYR A CA 1
ATOM 769 C C . TYR A 1 93 ? 15.462 3.811 -26.850 1.00 77.38 93 TYR A C 1
ATOM 771 O O . TYR A 1 93 ? 15.002 3.821 -25.710 1.00 77.38 93 TYR A O 1
ATOM 779 N N . VAL A 1 94 ? 14.807 4.371 -27.871 1.00 80.69 94 VAL A N 1
ATOM 780 C CA . VAL A 1 94 ? 13.510 5.048 -27.705 1.00 80.69 94 VAL A CA 1
ATOM 781 C C . VAL A 1 94 ? 12.430 4.079 -27.214 1.00 80.69 94 VAL A C 1
ATOM 783 O O . VAL A 1 94 ? 11.723 4.392 -26.256 1.00 80.69 94 VAL A O 1
ATOM 786 N N . LEU A 1 95 ? 12.318 2.887 -27.813 1.00 83.19 95 LEU A N 1
ATOM 787 C CA . LEU A 1 95 ? 11.352 1.868 -27.377 1.00 83.19 95 LEU A CA 1
ATOM 788 C C . LEU A 1 95 ? 11.592 1.427 -25.930 1.00 83.19 95 LEU A C 1
ATOM 790 O O . LEU A 1 95 ? 10.647 1.241 -25.165 1.00 83.19 95 LEU A O 1
ATOM 794 N N . PHE A 1 96 ? 12.856 1.305 -25.542 1.00 78.69 96 PHE A N 1
ATOM 795 C CA . PHE A 1 96 ? 13.248 0.952 -24.189 1.00 78.69 96 PHE A CA 1
ATOM 796 C C . PHE A 1 96 ? 12.887 2.038 -23.167 1.00 78.69 96 PHE A C 1
ATOM 798 O O . PHE A 1 96 ? 12.316 1.728 -22.121 1.00 78.69 96 PHE A O 1
ATOM 805 N N . VAL A 1 97 ? 13.132 3.313 -23.484 1.00 79.69 97 VAL A N 1
ATOM 806 C CA . VAL A 1 97 ? 12.710 4.440 -22.636 1.00 79.69 97 VAL A CA 1
ATOM 807 C C . VAL A 1 97 ? 11.188 4.453 -22.473 1.00 79.69 97 VAL A C 1
ATOM 809 O O . VAL A 1 97 ? 10.693 4.604 -21.357 1.00 79.69 97 VAL A O 1
ATOM 812 N N . LEU A 1 98 ? 10.432 4.225 -23.550 1.00 81.31 98 LEU A N 1
ATOM 813 C CA . LEU A 1 98 ? 8.970 4.129 -23.478 1.00 81.31 98 LEU A CA 1
ATOM 814 C C . LEU A 1 98 ? 8.508 2.954 -22.603 1.00 81.31 98 LEU A C 1
ATOM 816 O O . LEU A 1 98 ? 7.596 3.120 -21.793 1.00 81.31 98 LEU A O 1
ATOM 820 N N . ALA A 1 99 ? 9.158 1.792 -22.711 1.00 80.50 99 ALA A N 1
ATOM 821 C CA . ALA A 1 99 ? 8.861 0.630 -21.874 1.00 80.50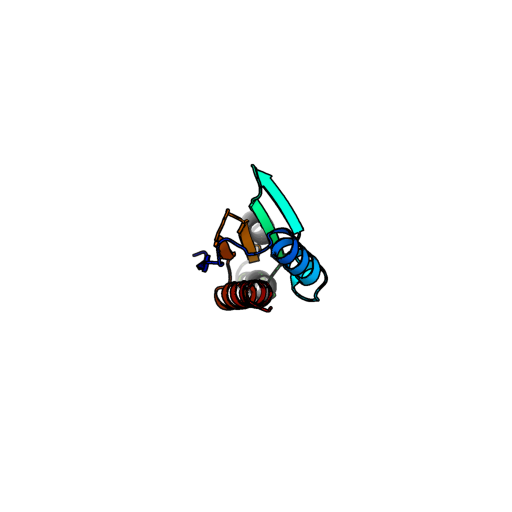 99 ALA A CA 1
ATOM 822 C C . ALA A 1 99 ? 9.134 0.905 -20.385 1.00 80.50 99 ALA A C 1
ATOM 824 O O . ALA A 1 99 ? 8.329 0.531 -19.533 1.00 80.50 99 ALA A O 1
ATOM 825 N N . ILE A 1 100 ? 10.222 1.613 -20.073 1.00 77.44 100 ILE A N 1
ATOM 826 C CA . ILE A 1 100 ? 10.552 2.070 -18.719 1.00 77.44 100 ILE A CA 1
ATOM 827 C C . ILE A 1 100 ? 9.478 3.009 -18.175 1.00 77.44 100 ILE A C 1
ATOM 829 O O . ILE A 1 100 ? 8.995 2.805 -17.062 1.00 77.44 100 ILE A O 1
ATOM 833 N N . VAL A 1 101 ? 9.090 4.029 -18.946 1.00 76.94 101 VAL A N 1
ATOM 834 C CA . VAL A 1 101 ? 8.078 5.004 -18.516 1.00 76.94 101 VAL A CA 1
ATOM 835 C C . VAL A 1 101 ? 6.753 4.297 -18.248 1.00 76.94 101 VAL A C 1
ATOM 837 O O . VAL A 1 101 ? 6.145 4.508 -17.197 1.00 76.94 101 VAL A O 1
ATOM 840 N N . TYR A 1 102 ? 6.349 3.398 -19.147 1.00 78.06 102 TYR A N 1
ATOM 841 C CA . TYR A 1 102 ? 5.157 2.576 -18.974 1.00 78.06 102 TYR A CA 1
ATOM 842 C C . TYR A 1 102 ? 5.233 1.707 -17.711 1.00 78.06 102 TYR A C 1
ATOM 844 O O . TYR A 1 102 ? 4.279 1.643 -16.936 1.00 78.06 102 TYR A O 1
ATOM 852 N N . TRP A 1 103 ? 6.376 1.065 -17.466 1.00 76.00 103 TRP A N 1
ATOM 853 C CA . TRP A 1 103 ? 6.580 0.226 -16.288 1.00 76.00 103 TRP A CA 1
ATOM 854 C C . TRP A 1 103 ? 6.515 1.041 -14.989 1.00 76.00 103 TRP A C 1
ATOM 856 O O . TRP A 1 103 ? 5.779 0.678 -14.075 1.00 76.00 103 TRP A O 1
ATOM 866 N N . VAL A 1 104 ? 7.186 2.194 -14.927 1.00 71.81 104 VAL A N 1
ATOM 867 C CA . VAL A 1 104 ? 7.159 3.088 -13.755 1.00 71.81 104 VAL A CA 1
ATOM 868 C C . VAL A 1 104 ? 5.752 3.614 -13.469 1.00 71.81 104 VAL A C 1
ATOM 870 O O . VAL A 1 104 ? 5.394 3.756 -12.303 1.00 71.81 104 VAL A O 1
ATOM 873 N N . GLN A 1 105 ? 4.949 3.902 -14.497 1.00 67.94 105 GLN A N 1
ATOM 874 C CA . GLN A 1 105 ? 3.563 4.354 -14.322 1.00 67.94 105 GLN A CA 1
ATOM 875 C C . GLN A 1 105 ? 2.620 3.236 -13.864 1.00 67.94 105 GLN A C 1
ATOM 877 O O . GLN A 1 105 ? 1.662 3.499 -13.143 1.00 67.94 105 GLN A O 1
ATOM 882 N N . LYS A 1 106 ? 2.859 1.994 -14.294 1.00 68.81 106 LYS A N 1
ATOM 883 C CA . LYS A 1 106 ? 1.945 0.876 -14.032 1.00 68.81 106 LYS A CA 1
ATOM 884 C C . LYS A 1 106 ? 2.246 0.141 -12.726 1.00 68.81 106 LYS A C 1
ATOM 886 O O . LYS A 1 106 ? 1.333 -0.409 -12.115 1.00 68.81 106 LYS A O 1
ATOM 891 N N . PHE A 1 107 ? 3.508 0.105 -12.304 1.00 68.06 107 PHE A N 1
ATOM 892 C CA . PHE A 1 107 ? 3.933 -0.618 -11.110 1.00 68.06 107 PHE A CA 1
ATOM 893 C C . PHE A 1 107 ? 4.068 0.340 -9.926 1.00 68.06 107 PHE A C 1
ATOM 895 O O . PHE A 1 107 ? 5.091 0.991 -9.698 1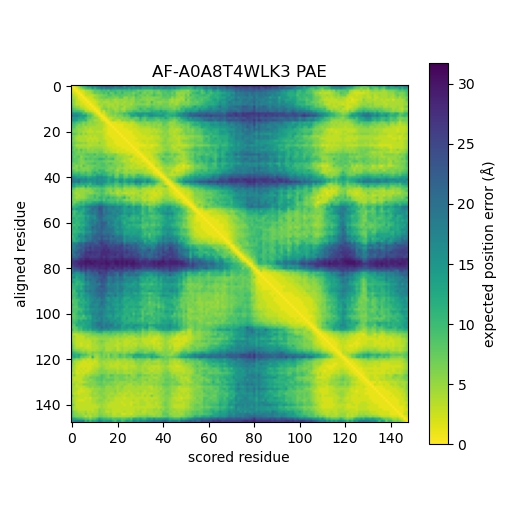.00 68.06 107 PHE A O 1
ATOM 902 N N . HIS A 1 108 ? 2.984 0.434 -9.164 1.00 71.12 108 HIS A N 1
ATOM 903 C CA . HIS A 1 108 ? 2.953 1.094 -7.868 1.00 71.12 108 HIS A CA 1
ATOM 904 C C . HIS A 1 108 ? 2.670 0.057 -6.795 1.00 71.12 108 HIS A C 1
ATOM 906 O O . HIS A 1 108 ? 1.822 -0.821 -6.970 1.00 71.12 108 HIS A O 1
ATOM 912 N N . ASP A 1 109 ? 3.398 0.159 -5.688 1.00 78.69 109 ASP A N 1
ATOM 913 C CA . ASP A 1 109 ? 3.043 -0.616 -4.519 1.00 78.69 109 ASP A CA 1
ATOM 914 C C . ASP A 1 109 ? 1.820 0.017 -3.878 1.00 78.69 109 ASP A C 1
ATOM 916 O O . ASP A 1 109 ? 1.714 1.241 -3.773 1.00 78.69 109 ASP A O 1
ATOM 920 N N . PHE A 1 110 ? 0.889 -0.823 -3.453 1.00 80.94 110 PHE A N 1
ATOM 921 C CA . PHE A 1 110 ? -0.332 -0.353 -2.829 1.00 80.94 110 PHE A CA 1
ATOM 922 C C . PHE A 1 110 ? -0.714 -1.226 -1.645 1.00 80.94 110 PHE A C 1
ATOM 924 O O . PHE A 1 110 ? -0.396 -2.419 -1.597 1.00 80.94 110 PHE A O 1
ATOM 931 N N . VAL A 1 111 ? -1.427 -0.606 -0.710 1.00 84.44 111 VAL A N 1
ATOM 932 C CA . VAL A 1 111 ? -2.231 -1.262 0.316 1.00 84.44 111 VAL A CA 1
ATOM 933 C C . VAL A 1 111 ? -3.616 -0.628 0.299 1.00 84.44 111 VAL A C 1
ATOM 935 O O . VAL A 1 111 ? -3.753 0.591 0.355 1.00 84.44 111 VAL A O 1
ATOM 938 N N . ARG A 1 112 ? -4.643 -1.466 0.218 1.00 86.06 112 ARG A N 1
ATOM 939 C CA . ARG A 1 112 ? -6.051 -1.100 0.335 1.00 86.06 112 ARG A CA 1
ATOM 940 C C . ARG A 1 112 ? -6.639 -1.816 1.533 1.00 86.06 112 ARG A C 1
ATOM 942 O O . ARG A 1 112 ? -6.549 -3.036 1.602 1.00 86.06 112 ARG A O 1
ATOM 949 N N . LEU A 1 113 ? -7.229 -1.073 2.457 1.00 85.56 113 LEU A N 1
ATOM 950 C CA . LEU A 1 113 ? -7.997 -1.610 3.572 1.00 85.56 113 LEU A CA 1
ATOM 951 C C . LEU A 1 113 ? -9.474 -1.334 3.304 1.00 85.56 113 LEU A C 1
ATOM 953 O O . LEU A 1 113 ? -9.889 -0.191 3.151 1.00 85.56 113 LEU A O 1
ATOM 957 N N . PHE A 1 114 ? -10.270 -2.385 3.256 1.00 87.38 114 PHE A N 1
ATOM 958 C CA . PHE A 1 114 ? -11.716 -2.333 3.154 1.00 87.38 114 PHE A CA 1
ATOM 959 C C . PHE A 1 114 ? -12.273 -2.597 4.543 1.00 87.38 114 PHE A C 1
ATOM 961 O O . PHE A 1 114 ? -12.089 -3.685 5.083 1.00 87.38 114 PHE A O 1
ATOM 968 N N . VAL A 1 115 ? -12.944 -1.610 5.120 1.00 85.62 115 VAL A N 1
ATOM 969 C CA . VAL A 1 115 ? -13.610 -1.726 6.413 1.00 85.62 115 VAL A CA 1
ATOM 970 C C . VAL A 1 115 ? -15.108 -1.665 6.184 1.00 85.62 115 VAL A C 1
ATOM 972 O O . VAL A 1 115 ? -15.644 -0.681 5.676 1.00 85.62 115 VAL A O 1
ATOM 975 N N . HIS A 1 116 ? -15.797 -2.730 6.563 1.00 86.69 116 HIS A N 1
ATOM 976 C CA . HIS A 1 116 ? -17.240 -2.830 6.448 1.00 86.69 116 HIS A CA 1
ATOM 977 C C . HIS A 1 116 ? -17.848 -2.997 7.837 1.00 86.69 116 HIS A C 1
ATOM 979 O O . HIS A 1 116 ? -17.699 -4.034 8.486 1.00 86.69 116 HIS A O 1
ATOM 985 N N . ILE A 1 117 ? -18.542 -1.953 8.289 1.00 81.81 117 ILE A N 1
ATOM 986 C CA . ILE A 1 117 ? -19.216 -1.927 9.585 1.00 81.81 117 ILE A CA 1
ATOM 987 C C . ILE A 1 117 ? -20.633 -2.477 9.388 1.00 81.81 117 ILE A C 1
ATOM 989 O O . ILE A 1 117 ? -21.492 -1.811 8.814 1.00 81.81 117 ILE A O 1
ATOM 993 N N . ARG A 1 118 ? -20.879 -3.710 9.844 1.00 78.81 118 ARG A N 1
ATOM 994 C CA . ARG A 1 118 ? -22.215 -4.333 9.872 1.00 78.81 118 ARG A CA 1
ATOM 995 C C . ARG A 1 118 ? -22.831 -4.205 11.270 1.00 78.81 118 ARG A C 1
ATOM 997 O O . ARG A 1 118 ? -22.215 -3.649 12.171 1.00 78.81 118 ARG A O 1
ATOM 1004 N N . ASN A 1 119 ? -24.047 -4.727 11.461 1.00 73.31 119 ASN A N 1
ATOM 1005 C CA . ASN A 1 119 ? -24.784 -4.584 12.724 1.00 73.31 119 ASN A CA 1
ATOM 1006 C C . ASN A 1 119 ? -23.999 -5.041 13.962 1.00 73.31 119 ASN A C 1
ATOM 1008 O O . ASN A 1 119 ? -23.837 -4.228 14.861 1.00 73.31 119 ASN A O 1
ATOM 1012 N N . ASN A 1 120 ? -23.444 -6.257 13.949 1.00 77.75 120 ASN A N 1
ATOM 1013 C CA . ASN A 1 120 ? -22.719 -6.826 15.099 1.00 77.75 120 ASN A CA 1
ATOM 1014 C C . ASN A 1 120 ? -21.295 -7.272 14.734 1.00 77.75 120 ASN A C 1
ATOM 1016 O O . ASN A 1 120 ? -20.681 -8.080 15.429 1.00 77.75 120 ASN A O 1
ATOM 1020 N N . SER A 1 121 ? -20.775 -6.840 13.584 1.00 81.62 121 SER A N 1
ATOM 1021 C CA . SER A 1 121 ? -19.442 -7.253 13.152 1.00 81.62 121 SER A CA 1
ATOM 1022 C C . SER A 1 121 ? -18.780 -6.194 12.296 1.00 81.62 121 SER A C 1
ATOM 1024 O O . SER A 1 121 ? -19.426 -5.644 11.402 1.00 81.62 121 SER A O 1
ATOM 1026 N N . VAL A 1 122 ? -17.484 -5.999 12.493 1.00 84.31 122 VAL A N 1
ATOM 1027 C CA . VAL A 1 122 ? -16.636 -5.226 11.589 1.00 84.31 122 VAL A CA 1
ATOM 1028 C C . VAL A 1 122 ? -15.776 -6.202 10.804 1.00 84.31 122 VAL A C 1
ATOM 1030 O O . VAL A 1 122 ? -15.062 -7.025 11.374 1.00 84.31 122 VAL A O 1
ATOM 1033 N N . GLU A 1 123 ? -15.889 -6.141 9.487 1.00 87.56 123 GLU A N 1
ATOM 1034 C CA . GLU A 1 123 ? -15.092 -6.933 8.557 1.00 87.56 123 GLU A CA 1
ATOM 1035 C C . GLU A 1 123 ? -13.999 -6.030 7.993 1.00 87.56 123 GLU A C 1
ATOM 1037 O O . GLU A 1 123 ? -14.296 -4.971 7.436 1.00 87.56 123 GLU A O 1
ATOM 1042 N N . VAL A 1 124 ? -12.742 -6.426 8.180 1.00 87.56 124 VAL A N 1
ATOM 1043 C CA . VAL A 1 124 ? -11.579 -5.713 7.662 1.00 87.56 124 VAL A CA 1
ATOM 1044 C C . VAL A 1 124 ? -10.856 -6.622 6.684 1.00 87.56 124 VAL A C 1
ATOM 1046 O O . VAL A 1 124 ? -10.353 -7.681 7.053 1.00 87.56 124 VAL A O 1
ATOM 1049 N N . ARG A 1 125 ? -10.765 -6.188 5.432 1.00 89.44 125 ARG A N 1
ATOM 1050 C CA . ARG A 1 125 ? -10.004 -6.869 4.386 1.00 89.44 125 ARG A CA 1
ATOM 1051 C C . ARG A 1 125 ? -8.865 -5.978 3.928 1.00 89.44 125 ARG A C 1
ATOM 1053 O O . ARG A 1 125 ? -9.081 -4.812 3.632 1.00 89.44 125 ARG A O 1
ATOM 1060 N N . ALA A 1 126 ? -7.662 -6.518 3.842 1.00 87.88 126 ALA A N 1
ATOM 1061 C CA . ALA A 1 126 ? -6.487 -5.825 3.348 1.00 87.88 126 ALA A CA 1
ATOM 1062 C C . ALA A 1 126 ? -5.986 -6.475 2.061 1.00 87.88 126 ALA A C 1
ATOM 1064 O O . ALA A 1 126 ? -5.763 -7.683 2.009 1.00 87.88 126 ALA A O 1
ATOM 1065 N N . GLU A 1 127 ? -5.758 -5.666 1.037 1.00 88.12 127 GLU A N 1
ATOM 1066 C CA . GLU A 1 127 ? -5.157 -6.083 -0.223 1.00 88.12 127 GLU A CA 1
ATOM 1067 C C . GLU A 1 127 ? -3.892 -5.278 -0.472 1.00 88.12 127 GLU A C 1
ATOM 1069 O O . GLU A 1 127 ? -3.876 -4.066 -0.275 1.00 88.12 127 GLU A O 1
ATOM 1074 N N . GLY A 1 128 ? -2.817 -5.912 -0.923 1.00 85.00 128 GLY A N 1
ATOM 1075 C CA . GLY A 1 128 ? -1.641 -5.150 -1.315 1.00 85.00 128 GLY A CA 1
ATOM 1076 C C . GLY A 1 12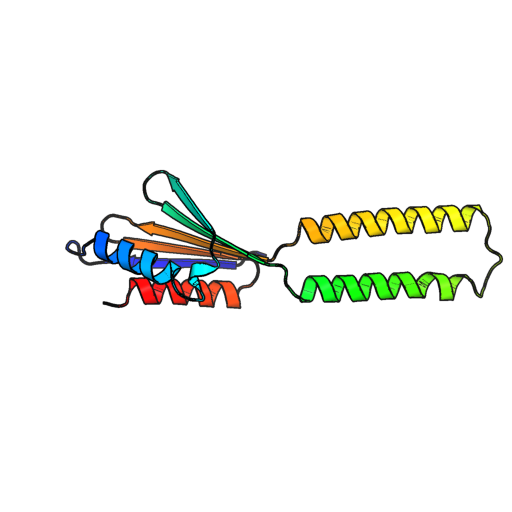8 ? -0.579 -5.942 -2.047 1.00 85.00 128 GLY A C 1
ATOM 1077 O O . GLY A 1 128 ? -0.637 -7.166 -2.167 1.00 85.00 128 GLY A O 1
ATOM 1078 N N . THR A 1 129 ? 0.409 -5.220 -2.560 1.00 83.12 129 THR A N 1
ATOM 1079 C CA . THR A 1 129 ? 1.535 -5.802 -3.304 1.00 83.12 129 THR A CA 1
ATOM 1080 C C . THR A 1 129 ? 2.621 -6.361 -2.387 1.00 83.12 129 THR A C 1
ATOM 1082 O O . THR A 1 129 ? 3.349 -7.266 -2.788 1.00 83.12 129 THR A O 1
ATOM 1085 N N . GLN A 1 130 ? 2.720 -5.865 -1.148 1.00 81.31 130 GLN A N 1
ATOM 1086 C CA . GLN A 1 130 ? 3.743 -6.257 -0.176 1.00 81.31 130 GLN A CA 1
ATOM 1087 C C . GLN A 1 130 ? 3.119 -6.901 1.063 1.00 81.31 130 GLN A C 1
ATOM 1089 O O . GLN A 1 130 ? 2.700 -6.192 1.975 1.00 81.31 130 GLN A O 1
ATOM 1094 N N . LYS A 1 131 ? 3.151 -8.238 1.134 1.00 83.69 131 LYS A N 1
ATOM 1095 C CA . LYS A 1 131 ? 2.577 -9.031 2.238 1.00 83.69 131 LYS A CA 1
ATOM 1096 C C . LYS A 1 131 ? 2.873 -8.452 3.628 1.00 83.69 131 LYS A C 1
ATOM 1098 O O . LYS A 1 131 ? 1.940 -8.107 4.338 1.00 83.69 131 LYS A O 1
ATOM 1103 N N . GLY A 1 132 ? 4.148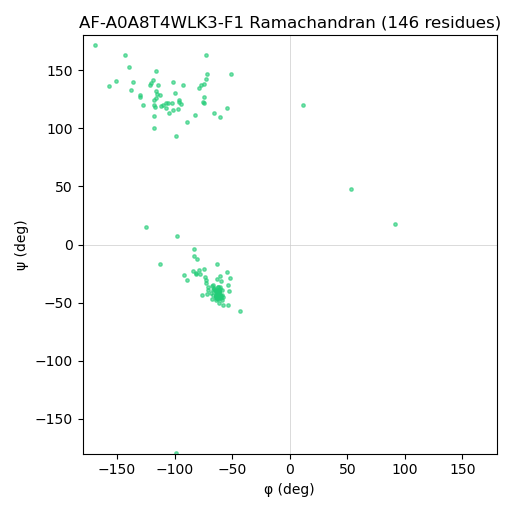 -8.271 3.988 1.00 84.38 132 GLY A N 1
ATOM 1104 C CA . GLY A 1 132 ? 4.520 -7.825 5.339 1.00 84.38 132 GLY A CA 1
ATOM 1105 C C . GLY A 1 132 ? 3.993 -6.431 5.701 1.00 84.38 132 GLY A C 1
ATOM 1106 O O . GLY A 1 132 ? 3.568 -6.206 6.830 1.00 84.38 132 GLY A O 1
ATOM 1107 N N . LYS A 1 133 ? 3.947 -5.498 4.737 1.00 81.88 133 LYS A N 1
ATOM 1108 C CA . LYS A 1 133 ? 3.331 -4.185 4.971 1.00 81.88 133 LYS A CA 1
ATOM 1109 C C . LYS A 1 133 ? 1.815 -4.302 5.056 1.00 81.88 133 LYS A C 1
ATOM 1111 O O . LYS A 1 133 ? 1.224 -3.684 5.932 1.00 81.88 133 LYS A O 1
ATOM 1116 N N . THR A 1 134 ? 1.183 -5.080 4.183 1.00 84.94 134 THR A N 1
ATOM 1117 C CA . THR A 1 134 ? -0.269 -5.285 4.212 1.00 84.94 134 THR A CA 1
ATOM 1118 C C . THR A 1 134 ? -0.720 -5.917 5.532 1.00 84.94 134 THR A C 1
ATOM 1120 O O . THR A 1 134 ? -1.666 -5.420 6.133 1.00 84.94 134 THR A O 1
ATOM 1123 N N . GLU A 1 135 ? -0.011 -6.933 6.034 1.00 86.94 135 GLU A N 1
ATOM 1124 C CA . GLU A 1 135 ? -0.289 -7.584 7.325 1.00 86.94 135 GLU A CA 1
ATOM 1125 C C . GLU A 1 135 ? -0.110 -6.631 8.511 1.00 86.94 135 GLU A C 1
ATOM 1127 O O . GLU A 1 135 ? -0.984 -6.560 9.370 1.00 86.94 135 GLU A O 1
ATOM 1132 N N . ALA A 1 136 ? 0.971 -5.844 8.542 1.00 86.25 136 ALA A N 1
ATOM 1133 C CA . ALA A 1 136 ? 1.192 -4.868 9.610 1.00 86.25 136 ALA A CA 1
ATOM 1134 C C . ALA A 1 136 ? 0.089 -3.794 9.658 1.00 86.25 136 ALA A C 1
ATOM 1136 O O . ALA A 1 136 ? -0.376 -3.420 10.734 1.00 86.25 136 ALA A O 1
ATOM 1137 N N . ASN A 1 137 ? -0.365 -3.320 8.492 1.00 85.12 137 ASN A N 1
ATOM 1138 C CA . ASN A 1 137 ? -1.448 -2.338 8.407 1.00 85.12 137 ASN A CA 1
ATOM 1139 C C . ASN A 1 137 ? -2.809 -2.944 8.777 1.00 85.12 137 ASN A C 1
ATOM 1141 O O . ASN A 1 137 ? -3.583 -2.299 9.481 1.00 85.12 137 ASN A O 1
ATOM 1145 N N . LEU A 1 138 ? -3.075 -4.186 8.356 1.00 86.88 138 LEU A N 1
ATOM 1146 C CA . LEU A 1 138 ? -4.257 -4.945 8.769 1.00 86.88 138 LEU A CA 1
ATOM 1147 C C . LEU A 1 138 ? -4.287 -5.110 10.295 1.00 86.88 138 LEU A C 1
ATOM 1149 O O . LEU A 1 138 ? -5.293 -4.809 10.929 1.00 86.88 138 LEU A O 1
ATOM 1153 N N . HIS A 1 139 ? -3.168 -5.511 10.898 1.00 88.25 139 HIS A N 1
ATOM 1154 C CA . HIS A 1 139 ? -3.066 -5.666 12.345 1.00 88.25 139 HIS A CA 1
ATOM 1155 C C . HIS A 1 139 ? -3.276 -4.340 13.089 1.00 88.25 139 HIS A C 1
ATOM 1157 O O . HIS A 1 139 ? -4.011 -4.307 14.071 1.00 88.25 139 HIS A O 1
ATOM 1163 N N . SER A 1 140 ? -2.694 -3.241 12.593 1.00 87.38 140 SER A N 1
ATOM 1164 C CA . SER A 1 140 ? -2.840 -1.909 13.195 1.00 87.38 140 SER A CA 1
ATOM 1165 C C . SER A 1 140 ? -4.303 -1.470 13.283 1.00 87.38 140 SER A C 1
ATOM 1167 O O . SER A 1 140 ? -4.768 -1.124 14.368 1.00 87.38 140 SER A O 1
ATOM 1169 N N . ILE A 1 141 ? -5.048 -1.530 12.175 1.00 85.00 141 ILE A N 1
ATOM 1170 C CA . ILE A 1 141 ? -6.449 -1.089 12.170 1.00 85.00 141 ILE A CA 1
ATOM 1171 C C . ILE A 1 141 ? -7.336 -2.015 13.015 1.00 85.00 141 ILE A C 1
ATOM 1173 O O . ILE A 1 141 ? -8.226 -1.549 13.725 1.00 85.00 141 ILE A O 1
ATOM 1177 N N . ILE A 1 142 ? -7.058 -3.322 13.010 1.00 87.19 142 ILE A N 1
ATOM 1178 C CA . ILE A 1 142 ? -7.764 -4.309 13.837 1.00 87.19 142 ILE A CA 1
ATOM 1179 C C . ILE A 1 142 ? -7.535 -4.046 15.320 1.00 87.19 142 ILE A C 1
ATOM 1181 O O . ILE A 1 142 ? -8.487 -4.088 16.098 1.00 87.19 142 ILE A O 1
ATOM 1185 N N . GLN A 1 143 ? -6.296 -3.762 15.719 1.00 87.38 143 GLN A N 1
ATOM 1186 C CA . GLN A 1 143 ? -5.972 -3.437 17.101 1.00 87.38 143 GLN A CA 1
ATOM 1187 C C . GLN A 1 143 ? -6.723 -2.179 17.544 1.00 87.38 143 GLN A C 1
ATOM 1189 O O . GLN A 1 143 ? -7.331 -2.188 18.611 1.00 87.38 143 GLN A O 1
ATOM 1194 N N . THR A 1 144 ? -6.775 -1.134 16.713 1.00 85.56 144 THR A N 1
ATOM 1195 C CA . THR A 1 144 ? -7.550 0.078 17.024 1.00 85.56 144 THR A CA 1
ATOM 1196 C C . THR A 1 144 ? -9.043 -0.202 17.169 1.00 85.56 144 THR A C 1
ATOM 1198 O O . THR A 1 144 ? -9.678 0.310 18.086 1.00 85.56 144 THR A O 1
ATOM 1201 N N . ILE A 1 145 ? -9.607 -1.061 16.320 1.00 84.81 145 ILE A N 1
ATOM 1202 C CA . ILE A 1 145 ? -11.016 -1.456 16.419 1.00 84.81 145 ILE A CA 1
ATOM 1203 C C . ILE A 1 145 ? -11.284 -2.261 17.709 1.00 84.81 145 ILE A C 1
ATOM 1205 O O . ILE A 1 145 ? -12.326 -2.073 18.337 1.00 84.81 145 ILE A O 1
ATOM 1209 N N . LYS A 1 146 ? -10.344 -3.122 18.127 1.00 83.44 146 LYS A N 1
ATOM 1210 C CA . LYS A 1 146 ? -10.455 -3.979 19.324 1.00 83.44 146 LYS A CA 1
ATOM 1211 C C . LYS A 1 146 ? -10.179 -3.269 20.652 1.00 83.44 146 LYS A C 1
ATOM 1213 O O . LYS A 1 146 ? -10.590 -3.787 21.682 1.00 83.44 146 LYS A O 1
ATOM 1218 N N . THR A 1 147 ? -9.458 -2.150 20.655 1.00 73.75 147 THR A N 1
ATOM 1219 C CA . THR A 1 147 ? -9.053 -1.485 21.905 1.00 73.75 147 THR A CA 1
ATOM 1220 C C . THR A 1 147 ? -10.259 -0.767 22.512 1.00 73.75 147 THR A C 1
ATOM 1222 O O . THR A 1 147 ? -10.881 0.042 21.823 1.00 73.75 147 THR A O 1
ATOM 1225 N N . GLU A 1 148 ? -10.621 -1.106 23.755 1.00 59.19 148 GLU A N 1
ATOM 1226 C CA . GLU A 1 148 ? -11.765 -0.533 24.488 1.00 59.19 148 GLU A CA 1
ATOM 1227 C C . GLU A 1 148 ? -11.498 0.868 25.044 1.00 59.19 148 GLU A C 1
ATOM 1229 O O . GLU A 1 148 ? -10.444 1.066 25.685 1.00 59.19 148 GLU A O 1
#

pLDDT: mean 77.62, std 8.79, range [49.19, 89.44]

Radius of gyration: 24.07 Å; Cα contacts (8 Å, |Δi|>4): 170; chains: 1; bounding box: 61×23×65 Å

Sequence (148 aa):
MSFVGEERINFPEDTDKEKIRKRIDEWKLTETGSWYETKEENAGRLVFERTWRSSVHYIILFIIILAFSLFPSFVLDGSGLSLRFLIILASNYVLFVLAIVYWVQKFHDFVRLFVHIRNNSVEVRAEGTQKGKTEANLHSIIQTIKTE